Protein AF-A0A6V7MB26-F1 (afdb_monomer)

pLDDT: mean 81.03, std 7.48, range [57.62, 88.56]

Radius of gyration: 11.07 Å; Cα contacts (8 Å, |Δi|>4): 19; chains: 1; bounding box: 29×25×21 Å

Organism: NCBI:txid1563983

Nearest PDB structures (foldseek):
  6gc5-assembly5_C  TM=8.806E-01  e=2.773E+00  Homo sapiens
  3k0j-assembly2_D  TM=9.062E-01  e=4.280E+00  Homo sapiens
  6sqv-assembly4_DDD  TM=9.067E-01  e=5.318E+00  Homo sapiens
  2mzs-assembly1_A  TM=7.526E-01  e=7.102E+00  Saccharomyces cerevisiae S288C
  3jb9-assembly1_k  TM=6.750E-01  e=5.318E+00  Schizosaccharomyces pombe 972h-

Foldseek 3Di:
DDDDPDPVRVVVCQVVQQQDQDVNDGDHDDDPDPPD

Sequence (36 aa):
VVEFATYSDMKNAIDKLDDTELNGRRIRLIEDKRRS

Structure (mmC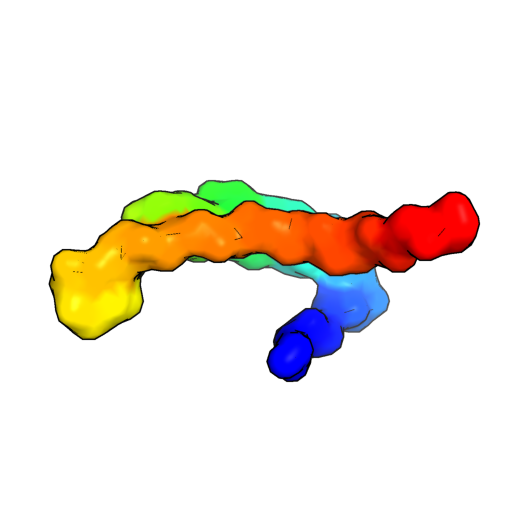IF, N/CA/C/O backbone):
data_AF-A0A6V7MB26-F1
#
_entry.id   AF-A0A6V7MB26-F1
#
loop_
_atom_site.group_PDB
_atom_site.id
_atom_site.type_symbol
_atom_site.label_atom_id
_atom_site.label_alt_id
_atom_site.label_comp_id
_atom_site.label_asym_id
_atom_site.label_entity_id
_atom_site.label_seq_id
_atom_site.pdbx_PDB_ins_code
_atom_site.Cartn_x
_atom_site.Cartn_y
_atom_site.Cartn_z
_atom_site.occupancy
_atom_site.B_iso_or_equiv
_atom_site.auth_seq_id
_atom_site.auth_comp_id
_atom_site.auth_asym_id
_atom_site.auth_atom_id
_atom_site.pdbx_PDB_model_num
ATOM 1 N N . VAL A 1 1 ? -1.088 -13.216 -1.569 1.00 68.44 1 VAL A N 1
ATOM 2 C CA . VAL A 1 1 ? 0.294 -12.693 -1.636 1.00 68.44 1 VAL A CA 1
ATOM 3 C C . VAL A 1 1 ? 0.272 -11.451 -2.511 1.00 68.44 1 VAL A C 1
ATOM 5 O O . VAL A 1 1 ? -0.473 -11.449 -3.482 1.00 68.44 1 VAL A O 1
ATOM 8 N N . VAL A 1 2 ? 0.967 -10.388 -2.113 1.00 79.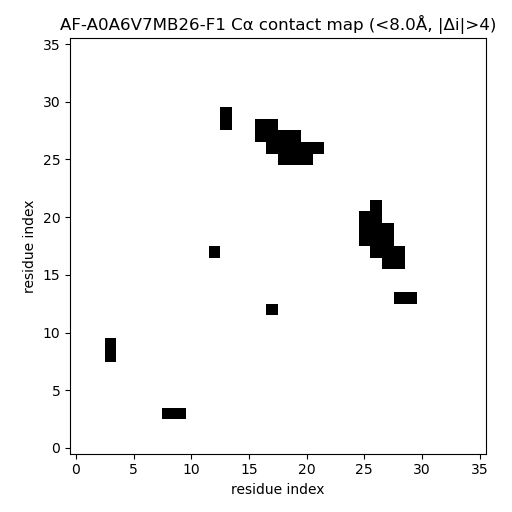00 2 VAL A N 1
ATOM 9 C CA . VAL A 1 2 ? 1.086 -9.137 -2.882 1.00 79.00 2 VAL A CA 1
ATOM 10 C C . VAL A 1 2 ? 2.535 -9.025 -3.337 1.00 79.00 2 VAL A C 1
ATOM 12 O O . VAL A 1 2 ? 3.433 -9.327 -2.553 1.00 79.00 2 VAL A O 1
ATOM 15 N N . GLU A 1 3 ? 2.757 -8.620 -4.585 1.00 80.38 3 GLU A N 1
ATOM 16 C CA . GLU A 1 3 ? 4.094 -8.455 -5.158 1.00 80.38 3 GLU A CA 1
ATOM 17 C C . GLU A 1 3 ? 4.421 -6.968 -5.305 1.00 80.38 3 GLU A C 1
ATOM 19 O O . GLU A 1 3 ? 3.604 -6.181 -5.784 1.00 80.38 3 GLU A O 1
ATOM 24 N N . PHE A 1 4 ? 5.625 -6.588 -4.884 1.00 84.69 4 PHE A N 1
ATOM 25 C CA . PHE A 1 4 ? 6.148 -5.235 -5.033 1.00 84.69 4 PHE A CA 1
ATOM 26 C C . PHE A 1 4 ? 7.264 -5.240 -6.072 1.00 84.69 4 PHE A C 1
ATOM 28 O O . PHE A 1 4 ? 8.083 -6.156 -6.100 1.00 84.69 4 PHE A O 1
ATOM 35 N N . ALA A 1 5 ? 7.317 -4.199 -6.904 1.00 86.44 5 ALA A N 1
ATOM 36 C CA . ALA A 1 5 ? 8.364 -4.059 -7.914 1.00 86.44 5 ALA A CA 1
ATOM 37 C C . ALA A 1 5 ? 9.757 -3.888 -7.282 1.00 86.44 5 ALA A C 1
ATOM 39 O O . ALA A 1 5 ? 10.754 -4.338 -7.844 1.00 86.44 5 ALA A O 1
ATOM 40 N N . THR A 1 6 ? 9.830 -3.252 -6.108 1.00 88.19 6 THR A N 1
ATOM 41 C CA . THR A 1 6 ? 11.083 -3.029 -5.383 1.00 88.19 6 THR A CA 1
ATOM 42 C C . THR A 1 6 ? 10.935 -3.253 -3.878 1.00 88.19 6 THR A C 1
ATOM 44 O O . THR A 1 6 ? 9.852 -3.120 -3.303 1.00 88.19 6 THR A O 1
ATOM 47 N N . TYR A 1 7 ? 12.059 -3.538 -3.211 1.00 85.75 7 TYR A N 1
ATOM 48 C CA . TYR A 1 7 ? 12.124 -3.616 -1.747 1.00 85.75 7 TYR A CA 1
ATOM 49 C C . TYR A 1 7 ? 11.735 -2.288 -1.078 1.00 85.75 7 TYR A C 1
ATOM 51 O O . TYR A 1 7 ? 11.085 -2.280 -0.035 1.00 85.75 7 TYR A O 1
ATOM 59 N N . SER A 1 8 ? 12.096 -1.158 -1.691 1.00 88.38 8 SER A N 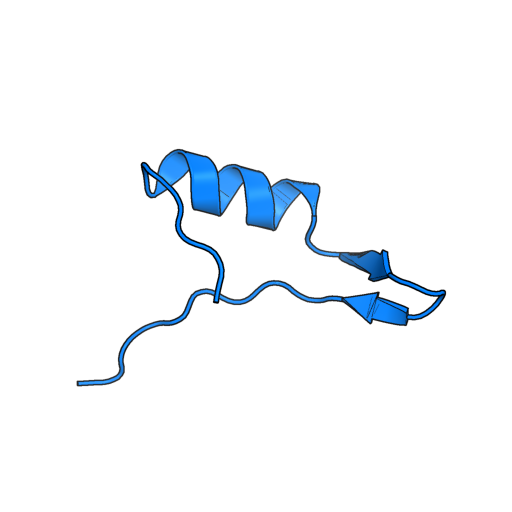1
ATOM 60 C CA . SER A 1 8 ? 11.732 0.174 -1.202 1.00 88.38 8 SER A CA 1
ATOM 61 C C . SER A 1 8 ? 10.219 0.389 -1.212 1.00 88.38 8 SER A C 1
ATOM 63 O O . SER A 1 8 ? 9.680 0.912 -0.238 1.00 88.38 8 SER A O 1
ATOM 65 N N . ASP A 1 9 ? 9.524 -0.056 -2.265 1.00 86.50 9 ASP A N 1
ATOM 66 C CA . ASP A 1 9 ? 8.060 0.035 -2.351 1.00 86.50 9 ASP A CA 1
ATOM 67 C C . ASP A 1 9 ? 7.384 -0.822 -1.282 1.00 86.50 9 ASP A C 1
ATOM 69 O O . ASP A 1 9 ? 6.471 -0.352 -0.604 1.00 86.50 9 ASP A O 1
ATOM 73 N N . MET A 1 10 ? 7.881 -2.043 -1.067 1.00 88.56 10 MET A N 1
ATOM 74 C CA . MET A 1 10 ? 7.402 -2.913 0.006 1.00 88.56 10 MET A CA 1
ATOM 75 C C . MET A 1 10 ? 7.628 -2.278 1.383 1.00 88.56 10 MET A C 1
ATOM 77 O O . MET A 1 10 ? 6.711 -2.251 2.199 1.00 88.56 10 MET A O 1
ATOM 81 N N . LYS A 1 11 ? 8.816 -1.723 1.647 1.00 87.94 11 LYS A N 1
ATOM 82 C CA . LYS A 1 11 ? 9.121 -1.073 2.927 1.00 87.94 11 LYS A CA 1
ATOM 83 C C . LYS A 1 11 ? 8.221 0.138 3.174 1.00 87.94 11 LYS A C 1
ATOM 85 O O . LYS A 1 11 ? 7.713 0.288 4.277 1.00 87.94 11 LYS A O 1
ATOM 90 N N . ASN A 1 12 ? 7.988 0.962 2.151 1.00 87.69 12 ASN A N 1
ATOM 91 C CA . ASN A 1 12 ? 7.053 2.086 2.228 1.00 87.69 12 ASN A CA 1
ATOM 92 C C . ASN A 1 12 ? 5.616 1.618 2.486 1.00 87.69 12 ASN A C 1
ATOM 94 O O . ASN A 1 12 ? 4.882 2.276 3.217 1.00 87.69 12 ASN A O 1
ATOM 98 N N . ALA A 1 13 ? 5.203 0.504 1.877 1.00 86.38 13 ALA A N 1
ATOM 99 C CA . ALA A 1 13 ? 3.885 -0.072 2.096 1.00 86.38 13 ALA A CA 1
ATOM 100 C C . ALA A 1 13 ? 3.739 -0.624 3.517 1.00 86.38 13 ALA A C 1
ATOM 102 O O . ALA A 1 13 ? 2.710 -0.393 4.133 1.00 86.38 13 ALA A O 1
ATOM 103 N N . ILE A 1 14 ? 4.763 -1.288 4.056 1.00 86.19 14 ILE A N 1
ATOM 104 C CA . ILE A 1 14 ? 4.777 -1.728 5.455 1.00 86.19 14 ILE A CA 1
ATOM 105 C C . ILE A 1 14 ? 4.707 -0.505 6.370 1.00 86.19 14 ILE A C 1
ATOM 107 O O . ILE A 1 14 ? 3.776 -0.398 7.143 1.00 86.19 14 ILE A O 1
ATOM 111 N N . ASP A 1 15 ? 5.597 0.471 6.224 1.00 85.12 15 ASP A N 1
ATOM 112 C CA . ASP A 1 15 ? 5.645 1.644 7.109 1.00 85.12 15 ASP A CA 1
ATOM 113 C C . ASP A 1 15 ? 4.339 2.466 7.113 1.00 85.12 15 ASP A C 1
ATOM 115 O O . ASP A 1 15 ? 3.939 3.006 8.140 1.00 85.12 15 ASP A O 1
ATOM 119 N N . LYS A 1 16 ? 3.641 2.535 5.969 1.00 83.50 16 LYS A N 1
ATOM 120 C CA . LYS A 1 16 ? 2.386 3.295 5.834 1.00 83.50 16 LYS A CA 1
ATOM 121 C C . LYS A 1 16 ? 1.121 2.506 6.146 1.00 83.50 16 LYS A C 1
ATOM 123 O O . LYS A 1 16 ? 0.110 3.121 6.477 1.00 83.50 16 LYS A O 1
ATOM 128 N N . LEU A 1 17 ? 1.125 1.195 5.916 1.00 81.12 17 LEU A N 1
ATOM 129 C CA . LEU A 1 17 ? -0.071 0.355 6.022 1.00 81.12 17 LEU A CA 1
ATOM 130 C C . LEU A 1 17 ? -0.033 -0.569 7.242 1.00 81.12 17 LEU A C 1
ATOM 132 O O . LEU A 1 17 ? -1.069 -1.140 7.592 1.00 81.12 17 LEU A O 1
ATOM 136 N N . ASP A 1 18 ? 1.123 -0.723 7.889 1.00 75.44 18 ASP A N 1
ATOM 137 C CA . ASP A 1 18 ? 1.218 -1.366 9.193 1.00 75.44 18 ASP A CA 1
ATOM 138 C C . ASP A 1 18 ? 0.425 -0.527 10.196 1.00 75.44 18 ASP A C 1
ATOM 140 O O . ASP A 1 18 ? 0.516 0.699 10.229 1.00 75.44 18 ASP A O 1
ATOM 144 N N . ASP A 1 19 ? -0.429 -1.199 10.960 1.00 67.44 19 ASP A N 1
ATOM 145 C CA . ASP A 1 19 ? -1.401 -0.591 11.875 1.00 67.44 19 ASP A CA 1
ATOM 146 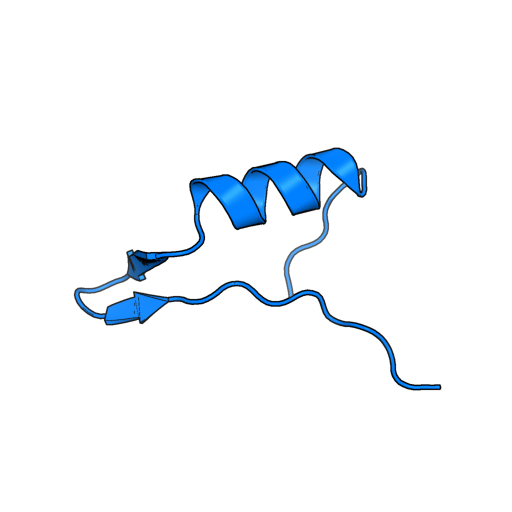C C . ASP A 1 19 ? -2.624 0.083 11.225 1.00 67.44 19 ASP A C 1
ATOM 148 O O . ASP A 1 19 ? -3.401 0.766 11.898 1.00 67.44 19 ASP A O 1
ATOM 152 N N . THR A 1 20 ? -2.875 -0.168 9.936 1.00 83.94 20 THR A N 1
ATOM 153 C CA . THR A 1 20 ? -4.174 0.178 9.339 1.00 83.94 20 THR A CA 1
ATOM 154 C C . THR A 1 20 ? -5.286 -0.746 9.834 1.00 83.94 20 THR A C 1
ATOM 156 O O . THR A 1 20 ? -5.083 -1.923 10.151 1.00 83.94 20 THR A O 1
ATOM 159 N N . GLU A 1 21 ? -6.501 -0.204 9.912 1.00 84.12 21 GLU A N 1
ATO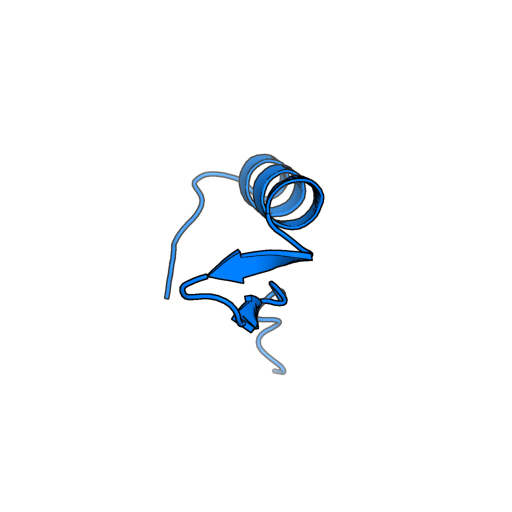M 160 C CA . GLU A 1 21 ? -7.692 -0.972 10.263 1.00 84.12 21 GLU A CA 1
ATOM 161 C C . GLU A 1 21 ? -8.379 -1.483 8.998 1.00 84.12 21 GLU A C 1
ATOM 163 O O . GLU A 1 21 ? -8.951 -0.718 8.222 1.00 84.12 21 GLU A O 1
ATOM 168 N N . LEU A 1 22 ? -8.366 -2.801 8.808 1.00 83.19 22 LEU A N 1
ATOM 169 C CA . LEU A 1 22 ? -9.125 -3.468 7.760 1.00 83.19 22 LEU A CA 1
ATOM 170 C C . LEU A 1 22 ? -10.362 -4.112 8.389 1.00 83.19 22 LEU A C 1
ATOM 172 O O . LEU A 1 22 ? -10.252 -5.034 9.197 1.00 83.19 22 LEU A O 1
ATOM 176 N N . ASN A 1 23 ? -11.553 -3.629 8.026 1.00 82.75 23 ASN A N 1
ATOM 177 C CA . ASN A 1 23 ? -12.834 -4.100 8.575 1.00 82.75 23 ASN A CA 1
ATOM 178 C C . ASN A 1 23 ? -12.910 -4.028 10.118 1.00 82.75 23 ASN A C 1
ATOM 180 O O . ASN A 1 23 ? -13.427 -4.942 10.762 1.00 82.75 23 ASN A O 1
ATOM 184 N N . GLY A 1 24 ? -12.353 -2.969 10.719 1.00 87.38 24 GLY A N 1
ATOM 185 C CA . GLY A 1 24 ? -12.321 -2.788 12.179 1.00 87.38 24 GLY A CA 1
ATOM 186 C C . GLY A 1 24 ? -11.359 -3.730 12.910 1.00 87.38 24 GLY A C 1
ATOM 187 O O . GLY A 1 24 ? -11.449 -3.894 14.125 1.00 87.38 24 GLY A O 1
ATOM 188 N N . ARG A 1 25 ? -10.451 -4.390 12.179 1.00 84.25 25 ARG A N 1
ATOM 189 C CA . ARG A 1 25 ? -9.359 -5.185 12.742 1.00 84.25 25 ARG A CA 1
ATOM 190 C C . ARG A 1 25 ? -8.031 -4.595 12.303 1.00 84.25 25 ARG A C 1
ATOM 192 O O . ARG A 1 25 ? -7.800 -4.397 11.113 1.00 84.25 25 ARG A O 1
ATOM 199 N N . ARG A 1 26 ? -7.144 -4.359 13.267 1.00 82.94 26 ARG A N 1
ATOM 200 C CA . ARG A 1 26 ? -5.762 -3.965 12.991 1.00 82.94 26 ARG A CA 1
ATOM 201 C C . ARG A 1 26 ? -5.055 -5.077 12.230 1.00 82.94 26 ARG A C 1
ATOM 203 O O . ARG A 1 26 ? -5.009 -6.220 12.699 1.00 82.94 26 ARG A O 1
ATOM 210 N N . ILE A 1 27 ? -4.526 -4.743 11.061 1.00 84.69 27 ILE A N 1
ATOM 211 C CA . ILE A 1 27 ? -3.695 -5.650 10.275 1.00 84.69 27 ILE A CA 1
ATOM 212 C C . ILE A 1 27 ? -2.223 -5.309 10.488 1.00 84.69 27 ILE A C 1
ATOM 214 O O . ILE A 1 27 ? -1.855 -4.147 10.631 1.00 84.69 27 ILE A O 1
ATOM 218 N N . ARG A 1 28 ? -1.387 -6.348 10.533 1.00 82.75 28 ARG A N 1
ATOM 219 C CA . ARG A 1 28 ? 0.071 -6.214 10.558 1.00 82.75 28 ARG A CA 1
ATOM 220 C C . ARG A 1 28 ? 0.635 -6.748 9.263 1.00 82.75 28 ARG A C 1
ATOM 222 O O . ARG A 1 28 ? 0.297 -7.868 8.867 1.00 82.75 28 ARG A O 1
ATOM 229 N N . LEU A 1 29 ? 1.487 -5.962 8.624 1.00 82.88 29 LEU A N 1
ATOM 230 C CA . LEU A 1 29 ? 2.221 -6.412 7.450 1.00 82.88 29 LEU A CA 1
ATOM 231 C C . LEU A 1 29 ? 3.571 -6.971 7.889 1.00 82.88 29 LEU A C 1
ATOM 233 O O . LEU A 1 29 ? 4.322 -6.326 8.612 1.00 82.88 29 LEU A O 1
ATOM 237 N N . ILE A 1 30 ? 3.870 -8.190 7.447 1.00 81.06 30 ILE A N 1
ATOM 238 C CA . ILE A 1 30 ? 5.146 -8.857 7.705 1.00 81.06 30 ILE A CA 1
ATOM 239 C C . ILE A 1 30 ? 5.801 -9.224 6.379 1.00 81.06 30 ILE A C 1
ATOM 241 O O . ILE A 1 30 ? 5.127 -9.625 5.431 1.00 81.06 30 ILE A O 1
ATOM 245 N N . GLU A 1 31 ? 7.121 -9.087 6.317 1.00 78.38 31 GLU A N 1
ATOM 246 C CA . GLU A 1 31 ? 7.899 -9.548 5.172 1.00 78.38 31 GLU A CA 1
ATOM 247 C C . GLU A 1 31 ? 7.920 -11.079 5.148 1.00 78.38 31 GLU A C 1
ATOM 249 O O . GLU A 1 31 ? 8.279 -11.719 6.143 1.00 78.38 31 GLU A O 1
ATOM 254 N N . ASP A 1 32 ? 7.587 -11.675 4.003 1.00 76.94 32 ASP A N 1
ATOM 255 C CA . ASP A 1 32 ? 7.764 -13.110 3.788 1.00 76.94 32 ASP A CA 1
ATOM 256 C C . ASP A 1 32 ? 9.257 -13.395 3.568 1.00 76.94 32 ASP A C 1
ATOM 258 O O . ASP A 1 32 ? 9.786 -13.397 2.453 1.00 76.94 32 ASP A O 1
ATOM 262 N N . LYS A 1 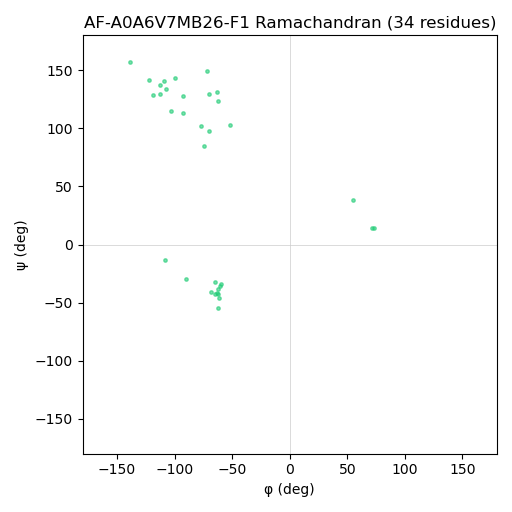33 ? 9.988 -13.555 4.674 1.00 75.81 33 LYS A N 1
ATOM 263 C CA . LYS A 1 33 ? 11.359 -14.056 4.633 1.00 75.81 33 LYS A CA 1
ATOM 264 C C . LYS A 1 33 ? 11.276 -15.558 4.425 1.00 75.81 33 LYS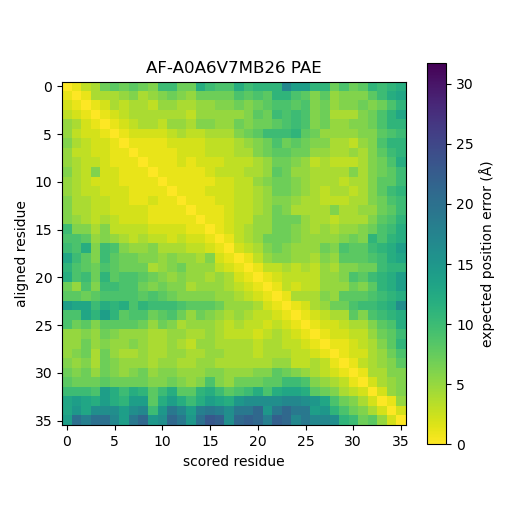 A C 1
ATOM 266 O O . LYS A 1 33 ? 11.041 -16.290 5.388 1.00 75.81 33 LYS A O 1
ATOM 271 N N . ARG A 1 34 ? 11.506 -16.017 3.187 1.00 69.88 34 ARG A N 1
ATOM 272 C CA . ARG A 1 34 ? 11.750 -17.438 2.903 1.00 69.88 34 ARG A CA 1
ATOM 273 C C . ARG A 1 34 ? 12.859 -17.923 3.834 1.00 69.88 34 ARG A C 1
ATOM 275 O O . ARG A 1 34 ? 14.031 -17.618 3.627 1.00 69.88 34 ARG A O 1
ATOM 282 N N . ARG A 1 35 ? 12.475 -18.645 4.886 1.00 61.38 35 ARG A N 1
ATOM 283 C CA . ARG A 1 35 ? 13.399 -19.410 5.716 1.00 61.38 35 ARG A CA 1
ATOM 284 C C . ARG A 1 35 ? 13.859 -20.573 4.842 1.00 61.38 35 ARG A C 1
ATOM 286 O O . ARG A 1 35 ? 13.103 -21.517 4.638 1.00 61.38 35 ARG A O 1
ATOM 293 N N . SER A 1 36 ? 15.027 -20.407 4.231 1.00 57.62 36 SER A N 1
ATOM 294 C CA . SER A 1 36 ? 15.804 -21.498 3.639 1.00 57.62 36 SER A CA 1
ATOM 295 C C . SER A 1 36 ? 16.207 -22.498 4.711 1.00 57.62 36 SER A C 1
ATOM 297 O O . SER 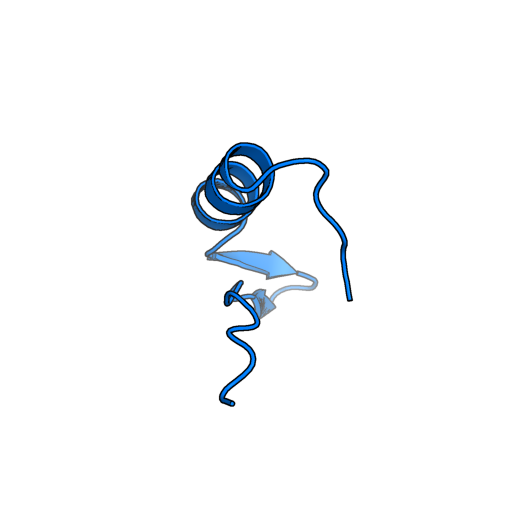A 1 36 ? 16.608 -22.010 5.795 1.00 57.62 36 SER A O 1
#

InterPro domains:
  IPR000504 RNA recognition motif domain [PF00076] (2-28)
  IPR012677 Nucleotide-binding alpha-beta plait domain superfamily [G3DSA:3.30.70.330] (1-33)
  IPR035979 RNA-binding domain superfamily [SSF54928] (2-34)

Solvent-accessible surface area (backbone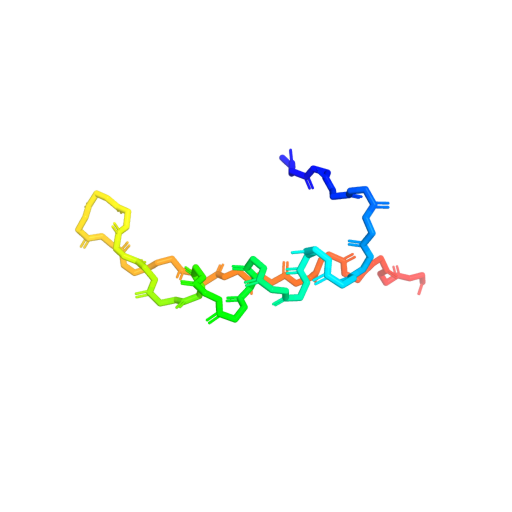 atoms only — not comparable to full-atom values): 2496 Å² total; per-residue (Å²): 141,85,89,62,99,42,72,67,57,44,50,52,46,36,73,70,47,41,71,36,66,58,95,89,37,76,41,79,68,76,84,88,73,82,80,124

Secondary structure (DSSP, 8-state):
----SSHHHHHHHHHHHTT-EETTEE----------

Mean predicted aligned error: 6.02 Å